Protein AF-A0A9Q0ZSB9-F1 (afdb_monomer_lite)

Structure (mmCIF, N/CA/C/O backbone):
data_AF-A0A9Q0ZSB9-F1
#
_entry.id   AF-A0A9Q0ZSB9-F1
#
loop_
_atom_site.group_PDB
_atom_site.id
_atom_site.type_symbol
_atom_site.label_atom_id
_atom_site.label_alt_id
_atom_site.label_comp_id
_atom_site.label_asym_id
_atom_site.label_entity_id
_atom_site.label_seq_id
_atom_site.pdbx_PDB_ins_code
_atom_site.Cartn_x
_atom_site.Cartn_y
_atom_site.Cartn_z
_atom_site.occupancy
_atom_site.B_iso_or_equiv
_atom_site.auth_seq_id
_atom_site.auth_comp_id
_atom_site.auth_asym_id
_atom_site.auth_atom_id
_atom_site.pdbx_PDB_model_num
ATOM 1 N N . MET A 1 1 ? 42.278 30.485 20.222 1.00 41.75 1 MET A N 1
ATOM 2 C CA . MET A 1 1 ? 41.375 29.341 20.458 1.00 41.75 1 MET A CA 1
ATOM 3 C C . MET A 1 1 ? 40.222 29.426 19.475 1.00 41.75 1 MET A C 1
ATOM 5 O O . MET A 1 1 ? 39.385 30.296 19.632 1.00 41.75 1 MET A O 1
ATOM 9 N N . SER A 1 2 ? 40.207 28.591 18.440 1.00 38.47 2 SER A N 1
ATOM 10 C CA . SER A 1 2 ? 38.957 28.114 17.839 1.00 38.47 2 SER A CA 1
ATOM 11 C C . SER A 1 2 ? 39.295 26.864 17.036 1.00 38.47 2 SER A C 1
ATOM 13 O O . SER A 1 2 ? 40.124 26.895 16.125 1.00 38.47 2 SER A O 1
ATOM 15 N N . CYS A 1 3 ? 38.788 25.738 17.519 1.00 30.19 3 CYS A N 1
ATOM 16 C CA . CYS A 1 3 ? 39.213 24.401 17.151 1.00 30.19 3 CYS A CA 1
ATOM 17 C C . CYS A 1 3 ? 38.711 23.999 15.762 1.00 30.19 3 CYS A C 1
ATOM 19 O O . CYS A 1 3 ? 37.542 24.155 15.425 1.00 30.19 3 CYS A O 1
ATOM 21 N N . ARG A 1 4 ? 39.617 23.386 14.993 1.00 37.00 4 ARG A N 1
ATOM 22 C CA . ARG A 1 4 ? 39.302 22.511 13.862 1.00 37.00 4 ARG A CA 1
ATOM 23 C C . ARG A 1 4 ? 38.363 21.391 14.311 1.00 37.00 4 ARG A C 1
ATOM 25 O O . ARG A 1 4 ? 38.627 20.756 15.327 1.00 37.00 4 ARG A O 1
ATOM 32 N N . SER A 1 5 ? 37.396 21.044 13.469 1.00 33.91 5 SER A N 1
ATOM 33 C CA . SER A 1 5 ? 36.961 19.656 13.274 1.00 33.91 5 SER A CA 1
ATOM 34 C C . SER A 1 5 ? 36.348 19.511 11.886 1.00 33.91 5 SER A C 1
ATOM 36 O O . SER A 1 5 ? 35.197 19.850 11.642 1.00 33.91 5 SER A O 1
ATOM 38 N N . LYS A 1 6 ? 37.177 19.017 10.960 1.00 41.78 6 LYS A N 1
ATOM 39 C CA . LYS A 1 6 ? 36.728 18.320 9.757 1.00 41.78 6 LYS A CA 1
ATOM 40 C C . LYS A 1 6 ? 35.986 17.065 10.220 1.00 41.78 6 LYS A C 1
ATOM 42 O O . LYS A 1 6 ? 36.626 16.159 10.742 1.00 41.78 6 LYS A O 1
ATOM 47 N N . LEU A 1 7 ? 34.683 16.995 9.984 1.00 33.34 7 LEU A N 1
ATOM 48 C CA . LEU A 1 7 ? 34.000 15.724 9.785 1.00 33.34 7 LEU A CA 1
ATOM 49 C C . LEU A 1 7 ? 33.437 15.736 8.370 1.00 33.34 7 LEU A C 1
ATOM 51 O O . LEU A 1 7 ? 32.466 16.419 8.058 1.00 33.34 7 LEU A O 1
ATOM 55 N N . ALA A 1 8 ? 34.128 15.000 7.507 1.00 31.81 8 ALA A N 1
ATOM 56 C CA . ALA A 1 8 ? 33.606 14.553 6.237 1.00 31.81 8 ALA A CA 1
ATOM 57 C C . ALA A 1 8 ? 32.478 13.555 6.534 1.00 31.81 8 ALA A C 1
ATOM 59 O O . ALA A 1 8 ? 32.724 12.369 6.737 1.00 31.81 8 ALA A O 1
ATOM 60 N N . CYS A 1 9 ? 31.241 14.043 6.592 1.00 28.12 9 CYS A N 1
ATOM 61 C CA . CYS A 1 9 ? 30.083 13.181 6.421 1.00 28.12 9 CYS A CA 1
ATOM 62 C C . CYS A 1 9 ? 29.995 12.848 4.933 1.00 28.12 9 CYS A C 1
ATOM 64 O O . CYS A 1 9 ? 29.507 13.649 4.140 1.00 28.12 9 CYS A O 1
ATOM 66 N N . HIS A 1 10 ? 30.505 11.676 4.558 1.00 26.88 10 HIS A N 1
ATOM 67 C CA . HIS A 1 10 ? 30.074 10.991 3.345 1.00 26.88 10 HIS A CA 1
ATOM 68 C C . HIS A 1 10 ? 28.537 10.939 3.339 1.00 26.88 10 HIS A C 1
ATOM 70 O O . HIS A 1 10 ? 27.961 10.331 4.243 1.00 26.88 10 HIS A O 1
ATOM 76 N N . PRO A 1 11 ? 27.847 11.531 2.353 1.00 37.88 11 PRO A N 1
ATOM 77 C CA . PRO A 1 11 ? 26.436 11.284 2.164 1.00 37.88 11 PRO A CA 1
ATOM 78 C C . PRO A 1 11 ? 26.334 10.078 1.239 1.00 37.88 11 PRO A C 1
ATOM 80 O O . PRO A 1 11 ? 26.489 10.199 0.027 1.00 37.88 11 PRO A O 1
ATOM 83 N N . SER A 1 12 ? 26.118 8.887 1.783 1.00 39.50 12 SER A N 1
ATOM 84 C CA . SER A 1 12 ? 25.637 7.805 0.932 1.00 39.50 12 SER A CA 1
ATOM 85 C C . SER A 1 12 ? 24.665 6.917 1.680 1.00 39.50 12 SER A C 1
ATOM 87 O O . SER A 1 12 ? 24.972 6.375 2.736 1.00 39.50 12 SER A O 1
ATOM 89 N N . MET A 1 13 ? 23.493 6.785 1.058 1.00 33.12 13 MET A N 1
ATOM 90 C CA . MET A 1 13 ? 22.417 5.845 1.363 1.00 33.12 13 MET A CA 1
ATOM 91 C C . MET A 1 13 ? 21.476 6.218 2.508 1.00 33.12 13 MET A C 1
ATOM 93 O O . MET A 1 13 ? 21.140 5.426 3.380 1.00 33.12 13 MET A O 1
ATOM 97 N N . ARG A 1 14 ? 20.888 7.403 2.379 1.00 45.41 14 ARG A N 1
ATOM 98 C CA . ARG A 1 14 ? 19.432 7.511 2.508 1.00 45.41 14 ARG A CA 1
ATOM 99 C C . ARG A 1 14 ? 18.946 8.324 1.312 1.00 45.41 14 ARG A C 1
ATOM 101 O O . ARG A 1 14 ? 18.742 9.527 1.410 1.00 45.41 14 ARG A O 1
ATOM 108 N N . LYS A 1 15 ? 18.931 7.689 0.133 1.00 36.69 15 LYS A N 1
ATOM 109 C CA . LYS A 1 15 ? 18.379 8.311 -1.074 1.00 36.69 15 LYS A CA 1
ATOM 110 C C . LYS A 1 15 ? 16.901 8.558 -0.795 1.00 36.69 15 LYS A C 1
ATOM 112 O O . LYS A 1 15 ? 16.163 7.610 -0.545 1.00 36.69 15 LYS A O 1
ATOM 117 N N . THR A 1 16 ? 16.490 9.819 -0.814 1.00 46.28 16 THR A N 1
ATOM 118 C CA . THR A 1 16 ? 15.125 10.195 -1.173 1.00 46.28 16 THR A CA 1
ATOM 119 C C . THR A 1 16 ? 14.817 9.450 -2.469 1.00 46.28 16 THR A C 1
ATOM 121 O O . THR A 1 16 ? 15.404 9.752 -3.503 1.00 46.28 16 THR A O 1
ATOM 124 N N . GLY A 1 17 ? 14.054 8.362 -2.373 1.00 43.88 17 GLY A N 1
ATOM 125 C CA . GLY A 1 17 ? 13.709 7.503 -3.500 1.00 43.88 17 GLY A CA 1
ATOM 126 C C . GLY A 1 17 ? 12.659 8.186 -4.358 1.00 43.88 17 GLY A C 1
ATOM 127 O O . GLY A 1 17 ? 11.493 7.809 -4.308 1.00 43.88 17 GLY A O 1
ATOM 128 N N . GLU A 1 18 ? 13.053 9.229 -5.081 1.00 50.88 18 GLU A N 1
ATOM 129 C CA . GLU A 1 18 ? 12.297 9.656 -6.251 1.00 50.88 18 GLU A CA 1
ATOM 130 C C . GLU A 1 18 ? 12.615 8.667 -7.366 1.00 50.88 18 GLU A C 1
ATOM 132 O O . GLU A 1 18 ? 13.774 8.438 -7.709 1.00 50.88 18 GLU A O 1
ATOM 137 N N . PHE A 1 19 ? 11.575 7.990 -7.836 1.00 59.53 19 PHE A N 1
ATOM 138 C CA . PHE A 1 19 ? 11.672 7.117 -8.988 1.00 59.53 19 PHE A CA 1
ATOM 139 C C . PHE A 1 19 ? 11.634 7.994 -10.235 1.00 59.53 19 PHE A C 1
ATOM 141 O O . PHE A 1 19 ? 10.628 8.655 -10.486 1.00 59.53 19 PHE A O 1
ATOM 148 N N . ASP A 1 20 ? 12.739 8.022 -10.972 1.00 66.38 20 ASP A N 1
ATOM 149 C CA . ASP A 1 20 ? 12.825 8.705 -12.256 1.00 66.38 20 ASP A CA 1
ATOM 150 C C . ASP A 1 20 ? 12.433 7.720 -13.365 1.00 66.38 20 ASP A C 1
ATOM 152 O O . ASP A 1 20 ? 13.120 6.727 -13.625 1.00 66.38 20 ASP A O 1
ATOM 156 N N . GLU A 1 21 ? 11.273 7.973 -13.970 1.00 65.31 21 GLU A N 1
ATOM 157 C CA . GLU A 1 21 ? 10.694 7.117 -15.002 1.00 65.31 21 GLU A CA 1
ATOM 158 C C . GLU A 1 21 ? 11.585 7.049 -16.258 1.00 65.31 21 GLU A C 1
ATOM 160 O O . GLU A 1 21 ? 11.757 5.973 -16.835 1.00 65.31 21 GLU A O 1
ATOM 165 N N . GLU A 1 22 ? 12.210 8.167 -16.636 1.00 69.31 22 GLU A N 1
ATOM 166 C CA . GLU A 1 22 ? 13.100 8.273 -17.798 1.00 69.31 22 GLU A CA 1
ATOM 167 C C . GLU A 1 22 ? 14.421 7.532 -17.535 1.00 69.31 22 GLU A C 1
ATOM 169 O O . GLU A 1 22 ? 14.930 6.801 -18.388 1.00 69.31 22 GLU A O 1
ATOM 174 N N . GLU A 1 23 ? 14.976 7.663 -16.328 1.00 68.50 23 GLU A N 1
ATOM 175 C CA . GLU A 1 23 ? 16.196 6.950 -15.947 1.00 68.50 23 GLU A CA 1
ATOM 176 C C . GLU A 1 23 ? 15.982 5.427 -15.964 1.00 68.50 23 GLU A C 1
ATOM 178 O O . GLU A 1 23 ? 16.790 4.690 -16.535 1.00 68.50 23 GLU A O 1
ATOM 183 N N . VAL A 1 24 ? 14.878 4.948 -15.382 1.00 70.81 24 VAL A N 1
ATOM 184 C CA . VAL A 1 24 ? 14.637 3.510 -15.187 1.00 70.81 24 VAL A CA 1
ATOM 185 C C . VAL A 1 24 ? 14.115 2.810 -16.439 1.00 70.81 24 VAL A C 1
ATOM 187 O O . VAL A 1 24 ? 14.506 1.665 -16.684 1.00 70.81 24 VAL A O 1
ATOM 190 N N . TYR A 1 25 ? 13.255 3.450 -17.235 1.00 68.56 25 TYR A N 1
ATOM 191 C CA . TYR A 1 25 ? 12.657 2.804 -18.409 1.00 68.56 25 TYR A CA 1
ATOM 192 C C . TYR A 1 25 ? 13.339 3.136 -19.731 1.00 68.56 25 TYR A C 1
ATOM 194 O O . TYR A 1 25 ? 13.164 2.378 -20.686 1.00 68.56 25 TYR A O 1
ATOM 202 N N . GLU A 1 26 ? 14.137 4.201 -19.795 1.00 69.31 26 GLU A N 1
ATOM 203 C CA . GLU A 1 26 ? 14.815 4.592 -21.032 1.00 69.31 26 GLU A CA 1
ATOM 204 C C . GLU A 1 26 ? 16.332 4.482 -20.891 1.00 69.31 26 GLU A C 1
ATOM 206 O O . GLU A 1 26 ? 16.946 3.658 -21.571 1.00 69.31 26 GLU A O 1
ATOM 211 N N . LYS A 1 27 ? 16.951 5.230 -19.972 1.00 74.19 27 LYS A N 1
ATOM 212 C CA . LYS A 1 27 ? 18.423 5.322 -19.902 1.00 74.19 27 LYS A CA 1
ATOM 213 C C . LYS A 1 27 ? 19.081 4.011 -19.486 1.00 74.19 27 LYS A C 1
ATOM 215 O O . LYS A 1 27 ? 19.981 3.546 -20.177 1.00 74.19 27 LYS A O 1
ATOM 220 N N . ILE A 1 28 ? 18.606 3.371 -18.416 1.00 73.75 28 ILE A N 1
ATOM 221 C CA . ILE A 1 28 ? 19.184 2.108 -17.931 1.00 73.75 28 ILE A CA 1
ATOM 222 C C . ILE A 1 28 ? 19.027 0.970 -18.960 1.00 73.75 28 ILE A C 1
ATOM 224 O O . ILE A 1 28 ? 20.015 0.281 -19.224 1.00 73.75 28 ILE A O 1
ATOM 228 N N . PRO A 1 29 ? 17.853 0.740 -19.585 1.00 75.25 29 PRO A N 1
ATOM 229 C CA . PRO A 1 29 ? 17.722 -0.293 -20.612 1.00 75.25 29 PRO A CA 1
ATOM 230 C C . PRO A 1 29 ? 18.576 -0.026 -21.855 1.00 75.25 29 PRO A C 1
ATOM 232 O O . PRO A 1 29 ? 19.153 -0.975 -22.389 1.00 75.25 29 PRO A O 1
ATOM 235 N N . ILE A 1 30 ? 18.698 1.238 -22.287 1.00 75.94 30 ILE A N 1
ATOM 236 C CA . ILE A 1 30 ? 19.562 1.639 -23.408 1.00 75.94 30 ILE A CA 1
ATOM 237 C C . ILE A 1 30 ? 21.036 1.382 -23.068 1.00 75.94 30 ILE A C 1
ATOM 239 O O . ILE A 1 30 ? 21.724 0.715 -23.841 1.00 75.94 30 ILE A O 1
ATOM 243 N N . ASP A 1 31 ? 21.500 1.827 -21.898 1.00 75.62 31 ASP A N 1
ATOM 244 C CA . ASP A 1 31 ? 22.887 1.655 -21.445 1.00 75.62 31 ASP A CA 1
ATOM 245 C C . ASP A 1 31 ? 23.263 0.179 -21.248 1.00 75.62 31 ASP A C 1
ATOM 247 O O . ASP A 1 31 ? 24.401 -0.225 -21.493 1.00 75.62 31 ASP A O 1
ATOM 251 N N . LEU A 1 32 ? 22.304 -0.653 -20.832 1.00 76.31 32 LEU A N 1
ATOM 252 C CA . LEU A 1 32 ? 22.492 -2.096 -20.669 1.00 76.31 32 LEU A CA 1
ATOM 253 C C . LEU A 1 32 ? 22.256 -2.888 -21.965 1.00 76.31 32 LEU A C 1
ATOM 255 O O . LEU A 1 32 ? 22.447 -4.106 -21.975 1.00 76.31 32 LEU A O 1
ATOM 259 N N . ASN A 1 33 ? 21.853 -2.222 -23.053 1.00 76.44 33 ASN A N 1
ATOM 260 C CA . ASN A 1 33 ? 21.489 -2.830 -24.333 1.00 76.44 33 ASN A CA 1
ATOM 261 C C . ASN A 1 33 ? 20.417 -3.939 -24.181 1.00 76.44 33 ASN A C 1
ATOM 263 O O . ASN A 1 33 ? 20.472 -4.992 -24.826 1.00 76.44 33 ASN A O 1
ATOM 267 N N . ILE A 1 34 ? 19.446 -3.706 -23.292 1.00 79.50 34 ILE A N 1
ATOM 268 C CA . ILE A 1 34 ? 18.315 -4.591 -22.989 1.00 79.50 34 ILE A CA 1
ATOM 269 C C . ILE A 1 34 ? 17.054 -4.027 -23.653 1.00 79.50 34 ILE A C 1
ATOM 271 O O . ILE A 1 34 ? 16.864 -2.820 -23.765 1.00 79.50 34 ILE A O 1
ATOM 275 N N . ASN A 1 35 ? 16.150 -4.908 -24.084 1.00 79.00 35 ASN A N 1
ATOM 276 C CA . ASN A 1 35 ? 14.848 -4.490 -24.596 1.00 79.00 35 ASN A CA 1
ATOM 277 C C . ASN A 1 35 ? 14.038 -3.777 -23.489 1.00 79.00 35 ASN A C 1
ATOM 279 O O . ASN A 1 35 ? 13.700 -4.389 -22.471 1.00 79.00 35 ASN A O 1
ATOM 283 N N . ALA A 1 36 ? 13.723 -2.500 -23.716 1.00 74.88 36 ALA A N 1
ATOM 284 C CA . ALA A 1 36 ? 13.023 -1.642 -22.762 1.00 74.88 36 ALA A CA 1
ATOM 285 C C . ALA A 1 36 ? 11.643 -2.190 -22.359 1.00 74.88 36 ALA A C 1
ATOM 287 O O . ALA A 1 36 ? 11.280 -2.119 -21.189 1.00 74.88 36 ALA A O 1
ATOM 288 N N . GLU A 1 37 ? 10.905 -2.824 -23.275 1.00 75.69 37 GLU A N 1
ATOM 289 C CA . GLU A 1 37 ? 9.603 -3.430 -22.959 1.00 75.69 37 GLU A CA 1
ATOM 290 C C . GLU A 1 37 ? 9.741 -4.621 -22.001 1.00 75.69 37 GLU A C 1
ATOM 292 O O . GLU A 1 37 ? 8.967 -4.752 -21.052 1.00 75.69 37 GLU A O 1
ATOM 297 N N . LYS A 1 38 ? 10.764 -5.466 -22.188 1.00 75.88 38 LYS A N 1
ATOM 298 C CA . LYS A 1 38 ? 11.060 -6.570 -21.259 1.00 75.88 38 LYS A CA 1
ATOM 299 C C . LYS A 1 38 ? 11.524 -6.058 -19.898 1.00 75.88 38 LYS A C 1
ATOM 301 O O . LYS A 1 38 ? 11.082 -6.582 -18.878 1.00 75.88 38 LYS A O 1
ATOM 306 N N . ALA A 1 39 ? 12.389 -5.043 -19.874 1.00 75.31 39 ALA A N 1
ATOM 307 C CA . ALA A 1 39 ? 12.843 -4.419 -18.633 1.00 75.31 39 ALA A CA 1
ATOM 308 C C . ALA A 1 39 ? 11.661 -3.815 -17.857 1.00 75.31 39 ALA A C 1
ATOM 310 O O . ALA A 1 39 ? 11.511 -4.072 -16.663 1.00 75.31 39 ALA A O 1
ATOM 311 N N . LYS A 1 40 ? 10.765 -3.114 -18.559 1.00 75.69 40 LYS A N 1
ATOM 312 C CA . LYS A 1 40 ? 9.525 -2.568 -18.003 1.00 75.69 40 LYS A CA 1
ATOM 313 C C . LYS A 1 40 ? 8.637 -3.669 -17.420 1.00 75.69 40 LYS A C 1
ATOM 315 O O . LYS A 1 40 ? 8.226 -3.559 -16.268 1.00 75.69 40 LYS A O 1
ATOM 320 N N . GLY A 1 41 ? 8.410 -4.763 -18.151 1.00 76.12 41 GLY A N 1
ATOM 321 C CA . GLY A 1 41 ? 7.641 -5.914 -17.659 1.00 76.12 41 GLY A CA 1
ATOM 322 C C . GLY A 1 41 ? 8.179 -6.490 -16.341 1.00 76.12 41 GLY A C 1
ATOM 323 O O . GLY A 1 41 ? 7.419 -6.663 -15.390 1.00 76.12 41 GLY A O 1
ATOM 324 N N . VAL A 1 42 ? 9.497 -6.697 -16.243 1.00 77.62 42 VAL A N 1
ATOM 325 C CA . VAL A 1 42 ? 10.145 -7.221 -15.024 1.00 77.62 42 VAL A CA 1
ATOM 326 C C . VAL A 1 42 ? 10.030 -6.244 -13.849 1.00 77.62 42 VAL A C 1
ATOM 328 O O . VAL A 1 42 ? 9.767 -6.666 -12.723 1.00 77.62 42 VAL A O 1
ATOM 331 N N . VAL A 1 43 ? 10.196 -4.939 -14.089 1.00 76.94 43 VAL A N 1
ATOM 332 C CA . VAL A 1 43 ? 10.032 -3.912 -13.045 1.00 76.94 43 VAL A CA 1
ATOM 333 C C . VAL A 1 43 ? 8.588 -3.875 -12.540 1.00 76.94 43 VAL A C 1
ATOM 335 O O . VAL A 1 43 ? 8.378 -3.830 -11.328 1.00 76.94 43 VAL A O 1
ATOM 338 N N . HIS A 1 44 ? 7.597 -3.973 -13.432 1.00 76.31 44 HIS A N 1
ATOM 339 C CA . HIS A 1 44 ? 6.184 -4.031 -13.047 1.00 76.31 44 HIS A CA 1
ATOM 340 C C . HIS A 1 44 ? 5.853 -5.269 -12.204 1.00 76.31 44 HIS A C 1
ATOM 342 O O . HIS A 1 44 ? 5.182 -5.144 -11.179 1.00 76.31 44 HIS A O 1
ATOM 348 N N . GLU A 1 45 ? 6.327 -6.455 -12.593 1.00 77.19 45 GLU A N 1
ATOM 349 C CA . GLU A 1 45 ? 6.121 -7.680 -11.809 1.00 77.19 45 GLU A CA 1
ATOM 350 C C . GLU A 1 45 ? 6.792 -7.598 -10.433 1.00 77.19 45 GLU A C 1
ATOM 352 O O . GLU A 1 45 ? 6.175 -7.923 -9.412 1.00 77.19 45 GLU A O 1
ATOM 357 N N . LEU A 1 46 ? 8.033 -7.101 -10.386 1.00 77.31 46 LEU A N 1
ATOM 358 C CA . LEU A 1 46 ? 8.774 -6.929 -9.141 1.00 77.31 46 LEU A CA 1
ATOM 359 C C . LEU A 1 46 ? 8.087 -5.925 -8.213 1.00 77.31 46 LEU A C 1
ATOM 361 O O . LEU A 1 46 ? 7.990 -6.167 -7.010 1.00 77.31 46 LEU A O 1
ATOM 365 N N . ALA A 1 47 ? 7.602 -4.810 -8.755 1.00 75.62 47 ALA A N 1
ATOM 366 C CA . ALA A 1 47 ? 6.899 -3.807 -7.974 1.00 75.62 47 ALA A CA 1
ATOM 367 C C . ALA A 1 47 ? 5.561 -4.332 -7.449 1.00 75.62 47 ALA A C 1
ATOM 369 O O . ALA A 1 47 ? 5.277 -4.158 -6.266 1.00 75.62 47 ALA A O 1
ATOM 370 N N . ARG A 1 48 ? 4.792 -5.062 -8.267 1.00 77.44 48 ARG A N 1
ATOM 371 C CA . ARG A 1 48 ? 3.547 -5.711 -7.829 1.00 77.44 48 ARG A CA 1
ATOM 372 C C . ARG A 1 48 ? 3.798 -6.680 -6.672 1.00 77.44 48 ARG A C 1
ATOM 374 O O . ARG A 1 48 ? 3.100 -6.620 -5.665 1.00 77.44 48 ARG A O 1
ATOM 381 N N . SER A 1 49 ? 4.830 -7.520 -6.784 1.00 80.88 49 SER A N 1
ATOM 382 C CA . SER A 1 49 ? 5.225 -8.440 -5.711 1.00 80.88 49 SER A CA 1
ATOM 383 C C . SER A 1 49 ? 5.707 -7.703 -4.455 1.00 80.88 49 SER A C 1
ATOM 385 O O . SER A 1 49 ? 5.380 -8.094 -3.335 1.00 80.88 49 SER A O 1
ATOM 387 N N . ARG A 1 50 ? 6.459 -6.606 -4.605 1.00 82.56 50 ARG A N 1
ATOM 388 C CA . ARG A 1 50 ? 6.878 -5.783 -3.461 1.00 82.56 50 ARG A CA 1
ATOM 389 C C . ARG A 1 50 ? 5.690 -5.131 -2.765 1.00 82.56 50 ARG A C 1
ATOM 391 O O . ARG A 1 50 ? 5.642 -5.163 -1.541 1.00 82.56 50 ARG A O 1
ATOM 398 N N . LEU A 1 51 ? 4.730 -4.600 -3.517 1.00 82.62 51 LEU A N 1
ATOM 399 C CA . LEU A 1 51 ? 3.525 -3.986 -2.964 1.00 82.62 51 LEU A CA 1
ATOM 400 C C . LEU A 1 51 ? 2.681 -4.994 -2.181 1.00 82.62 51 LEU A C 1
ATOM 402 O O . LEU A 1 51 ? 2.313 -4.709 -1.041 1.00 82.62 51 LEU A O 1
ATOM 406 N N . SER A 1 52 ? 2.451 -6.193 -2.728 1.00 84.62 52 SER A N 1
ATOM 407 C CA . SER A 1 52 ? 1.735 -7.252 -2.005 1.00 84.62 52 SER A CA 1
ATOM 408 C C . SER A 1 52 ? 2.477 -7.673 -0.735 1.00 84.62 52 SER A C 1
ATOM 410 O O . SER A 1 52 ? 1.868 -7.816 0.324 1.00 84.62 52 SER A O 1
ATOM 412 N N . ASN A 1 53 ? 3.804 -7.809 -0.803 1.00 88.44 53 ASN A N 1
ATOM 413 C CA . ASN A 1 53 ? 4.621 -8.191 0.349 1.00 88.44 53 ASN A CA 1
ATOM 414 C C . ASN A 1 53 ? 4.625 -7.116 1.444 1.00 88.44 53 ASN A C 1
ATOM 416 O O . ASN A 1 53 ? 4.597 -7.454 2.628 1.00 88.44 53 ASN A O 1
ATOM 420 N N . SER A 1 54 ? 4.654 -5.835 1.071 1.00 87.69 54 SER A N 1
ATOM 421 C CA . SER A 1 54 ? 4.555 -4.725 2.020 1.00 87.69 54 SER A CA 1
ATOM 422 C C . SER A 1 54 ? 3.183 -4.679 2.690 1.00 87.69 54 SER A C 1
ATOM 424 O O . SER A 1 54 ? 3.112 -4.442 3.893 1.00 87.69 54 SER A O 1
ATOM 426 N N . LEU A 1 55 ? 2.097 -4.967 1.964 1.00 87.62 55 LEU A N 1
ATOM 427 C CA . LEU A 1 55 ? 0.761 -5.040 2.561 1.00 87.62 55 LEU A CA 1
ATOM 428 C C . LEU A 1 55 ? 0.661 -6.176 3.588 1.00 87.62 55 LEU A C 1
ATOM 430 O O . LEU A 1 55 ? 0.228 -5.939 4.714 1.00 87.62 55 LEU A O 1
ATOM 434 N N . ILE A 1 56 ? 1.138 -7.377 3.242 1.00 90.25 56 ILE A N 1
ATOM 435 C CA . ILE A 1 56 ? 1.179 -8.522 4.169 1.00 90.25 56 ILE A CA 1
ATOM 436 C C . ILE A 1 56 ? 1.950 -8.153 5.445 1.00 90.25 56 ILE A C 1
ATOM 438 O O . ILE A 1 56 ? 1.506 -8.453 6.553 1.00 90.25 56 ILE A O 1
ATOM 442 N N . GLN A 1 57 ? 3.092 -7.473 5.304 1.00 91.31 57 GLN A N 1
ATOM 443 C CA . GLN A 1 57 ? 3.886 -7.011 6.443 1.00 91.31 57 GLN A CA 1
ATOM 444 C C . GLN A 1 57 ? 3.144 -5.973 7.288 1.00 91.31 57 GLN A C 1
ATOM 446 O O . GLN A 1 57 ? 3.156 -6.075 8.513 1.00 91.31 57 GLN A O 1
ATOM 451 N N . ALA A 1 58 ? 2.473 -5.005 6.659 1.00 89.50 58 ALA A N 1
ATOM 452 C CA . ALA A 1 58 ? 1.692 -4.000 7.369 1.00 89.50 58 ALA A CA 1
ATOM 453 C C . ALA A 1 58 ? 0.573 -4.657 8.194 1.00 89.50 58 ALA A C 1
ATOM 455 O O . ALA A 1 58 ? 0.415 -4.337 9.370 1.00 89.50 58 ALA A O 1
ATOM 456 N N . VAL A 1 59 ? -0.133 -5.640 7.628 1.00 90.44 59 VAL A N 1
ATOM 457 C CA . VAL A 1 59 ? -1.173 -6.398 8.342 1.00 90.44 59 VAL A CA 1
ATOM 458 C C . VAL A 1 59 ? -0.584 -7.263 9.461 1.00 90.44 59 VAL A C 1
ATOM 460 O O . VAL A 1 59 ? -1.122 -7.312 10.567 1.00 90.44 59 VAL A O 1
ATOM 463 N N . ALA A 1 60 ? 0.562 -7.908 9.240 1.00 91.56 60 ALA A N 1
ATOM 464 C CA . ALA A 1 60 ? 1.239 -8.658 10.297 1.00 91.56 60 ALA A CA 1
ATOM 465 C C . ALA A 1 60 ? 1.625 -7.750 11.482 1.00 91.56 60 ALA A C 1
ATOM 467 O O . ALA A 1 60 ? 1.419 -8.115 12.640 1.00 91.56 60 ALA A O 1
ATOM 468 N N . LEU A 1 61 ? 2.135 -6.547 11.200 1.00 89.94 61 LEU A N 1
ATOM 469 C CA . LEU A 1 61 ? 2.492 -5.551 12.214 1.00 89.94 61 LEU A CA 1
ATOM 470 C C . LEU A 1 61 ? 1.261 -4.972 12.921 1.00 89.94 61 LEU A C 1
ATOM 472 O O . LEU A 1 61 ? 1.322 -4.722 14.127 1.00 89.94 61 LEU A O 1
ATOM 476 N N . LEU A 1 62 ? 0.141 -4.822 12.208 1.00 88.88 62 LEU A N 1
ATOM 477 C CA . LEU A 1 62 ? -1.151 -4.449 12.783 1.00 88.88 62 LEU A CA 1
ATOM 478 C C . LEU A 1 62 ? -1.579 -5.465 13.851 1.00 88.88 62 LEU A C 1
ATOM 480 O O . LEU A 1 62 ? -1.853 -5.080 14.988 1.00 88.88 62 LEU A O 1
ATOM 484 N N . ARG A 1 63 ? -1.538 -6.765 13.529 1.00 88.00 63 ARG A N 1
ATOM 485 C CA . ARG A 1 63 ? -1.870 -7.858 14.466 1.00 88.00 63 ARG A CA 1
ATOM 486 C C . ARG A 1 63 ? -0.919 -7.923 15.664 1.00 88.00 63 ARG A C 1
ATOM 488 O O . ARG A 1 63 ? -1.326 -8.285 16.763 1.00 88.00 63 ARG A O 1
ATOM 495 N N . GLN A 1 64 ? 0.335 -7.515 15.476 1.00 91.12 64 GLN A N 1
ATOM 496 C CA . GLN A 1 64 ? 1.326 -7.371 16.550 1.00 91.12 64 GLN A CA 1
ATOM 497 C C . GLN A 1 64 ? 1.158 -6.081 17.373 1.00 91.12 64 GLN A C 1
ATOM 499 O O . GLN A 1 64 ? 1.950 -5.832 18.281 1.00 91.12 64 GLN A O 1
ATOM 504 N N . ARG A 1 65 ? 0.156 -5.244 17.063 1.00 86.69 65 ARG A N 1
ATOM 505 C CA . ARG A 1 65 ? -0.076 -3.921 17.671 1.00 86.69 65 ARG A CA 1
ATOM 506 C C . ARG A 1 65 ? 1.124 -2.969 17.536 1.00 86.69 65 ARG A C 1
ATOM 508 O O . ARG A 1 65 ? 1.276 -2.032 18.319 1.00 86.69 65 ARG A O 1
ATOM 515 N N . ASN A 1 66 ? 1.969 -3.169 16.523 1.00 88.62 66 ASN A N 1
ATOM 516 C CA . ASN A 1 66 ? 3.148 -2.347 16.266 1.00 88.62 66 ASN A CA 1
ATOM 517 C C . ASN A 1 66 ? 2.817 -1.189 15.310 1.00 88.62 66 ASN A C 1
ATOM 519 O O . ASN A 1 66 ? 3.118 -1.235 14.117 1.00 88.62 66 ASN A O 1
ATOM 523 N N . GLN A 1 67 ? 2.215 -0.126 15.846 1.00 86.44 67 GLN A N 1
ATOM 524 C CA . GLN A 1 67 ? 1.784 1.036 15.056 1.00 86.44 67 GLN A CA 1
ATOM 525 C C . GLN A 1 67 ? 2.936 1.730 14.319 1.00 86.44 67 GLN A C 1
ATOM 527 O O . GLN A 1 67 ? 2.781 2.146 13.174 1.00 86.44 67 GLN A O 1
ATOM 532 N N . GLN A 1 68 ? 4.103 1.855 14.956 1.00 86.31 68 GLN A N 1
ATOM 533 C CA . GLN A 1 68 ? 5.249 2.525 14.344 1.00 86.31 68 GLN A CA 1
ATOM 534 C C . GLN A 1 68 ? 5.786 1.721 13.153 1.00 86.31 68 GLN A C 1
ATOM 536 O O . GLN A 1 68 ? 6.105 2.298 12.111 1.00 86.31 68 GLN A O 1
ATOM 541 N N . GLY A 1 69 ? 5.824 0.391 13.288 1.00 86.69 69 GLY A N 1
ATOM 542 C CA . GLY A 1 69 ? 6.131 -0.522 12.192 1.00 86.69 69 GLY A CA 1
ATOM 543 C C . GLY A 1 69 ? 5.130 -0.383 11.049 1.00 86.69 69 GLY A C 1
ATOM 544 O O . GLY A 1 69 ? 5.547 -0.196 9.911 1.00 86.69 69 GLY A O 1
ATOM 545 N N . VAL A 1 70 ? 3.827 -0.377 11.357 1.00 88.62 70 VAL A N 1
ATOM 546 C CA . VAL A 1 70 ? 2.759 -0.166 10.364 1.00 88.62 70 VAL A CA 1
ATOM 547 C C . VAL A 1 70 ? 2.994 1.117 9.565 1.00 88.62 70 VAL A C 1
ATOM 549 O O . VAL A 1 70 ? 3.019 1.079 8.339 1.00 88.62 70 VAL A O 1
ATOM 552 N N . VAL A 1 71 ? 3.232 2.251 10.231 1.00 87.88 71 VAL A N 1
ATOM 553 C CA . VAL A 1 71 ? 3.469 3.535 9.548 1.00 87.88 71 VAL A CA 1
ATOM 554 C C . VAL A 1 71 ? 4.718 3.483 8.669 1.00 87.88 71 VAL A C 1
ATOM 556 O O . VAL A 1 71 ? 4.702 4.017 7.559 1.00 87.88 71 VAL A O 1
ATOM 559 N N . SER A 1 72 ? 5.800 2.850 9.129 1.00 88.50 72 SER A N 1
ATOM 560 C CA . SER A 1 72 ? 7.012 2.679 8.319 1.00 88.50 72 SER A CA 1
ATOM 561 C C . SER A 1 72 ? 6.727 1.857 7.063 1.00 88.50 72 SER A C 1
ATOM 563 O O . SER A 1 72 ? 7.000 2.315 5.958 1.00 88.50 72 SER A O 1
ATOM 565 N N . THR A 1 73 ? 6.103 0.690 7.219 1.00 88.06 73 THR A N 1
ATOM 566 C CA . THR A 1 73 ? 5.801 -0.215 6.107 1.00 88.06 73 THR A CA 1
ATOM 567 C C . THR A 1 73 ? 4.811 0.395 5.113 1.00 88.06 73 THR A C 1
ATOM 569 O O . THR A 1 73 ? 4.971 0.222 3.908 1.00 88.06 73 THR A O 1
ATOM 572 N N . LEU A 1 74 ? 3.822 1.165 5.577 1.00 88.31 74 LEU A N 1
ATOM 573 C CA . LEU A 1 74 ? 2.906 1.899 4.697 1.00 88.31 74 LEU A CA 1
ATOM 574 C C . LEU A 1 74 ? 3.616 3.019 3.918 1.00 88.31 74 LEU A C 1
ATOM 576 O O . LEU A 1 74 ? 3.290 3.259 2.757 1.00 88.31 74 LEU A O 1
ATOM 580 N N . ASN A 1 75 ? 4.607 3.691 4.513 1.00 87.50 75 ASN A N 1
ATOM 581 C CA . ASN A 1 75 ? 5.433 4.655 3.780 1.00 87.50 75 ASN A CA 1
ATOM 582 C C . ASN A 1 75 ? 6.290 3.967 2.707 1.00 87.50 75 ASN A C 1
ATOM 584 O O . ASN A 1 75 ? 6.397 4.494 1.600 1.00 87.50 75 ASN A O 1
ATOM 588 N N . ASP A 1 76 ? 6.853 2.794 3.007 1.00 85.31 76 ASP A N 1
ATOM 589 C CA . ASP A 1 76 ? 7.610 1.996 2.037 1.00 85.31 76 ASP A CA 1
ATOM 590 C C . ASP A 1 76 ? 6.709 1.507 0.891 1.00 85.31 76 ASP A C 1
ATOM 592 O O . ASP A 1 76 ? 7.108 1.533 -0.274 1.00 85.31 76 ASP A O 1
ATOM 596 N N . LEU A 1 77 ? 5.466 1.129 1.203 1.00 85.69 77 LEU A N 1
ATOM 597 C CA . LEU A 1 77 ? 4.440 0.773 0.222 1.00 85.69 77 LEU A CA 1
ATOM 598 C C . LEU A 1 77 ? 4.128 1.956 -0.705 1.00 85.69 77 LEU A C 1
ATOM 600 O O . LEU A 1 77 ? 4.177 1.802 -1.922 1.00 85.69 77 LEU A O 1
ATOM 604 N N . LEU A 1 78 ? 3.887 3.150 -0.154 1.00 83.69 78 LEU A N 1
ATOM 605 C CA . LEU A 1 78 ? 3.644 4.361 -0.948 1.00 83.69 78 LEU A CA 1
ATOM 606 C C . LEU A 1 78 ? 4.855 4.763 -1.801 1.00 83.69 78 LEU A C 1
ATOM 608 O O . LEU A 1 78 ? 4.685 5.276 -2.904 1.00 83.69 78 LEU A O 1
ATOM 612 N N . ALA A 1 79 ? 6.079 4.534 -1.320 1.00 82.88 79 ALA A N 1
ATOM 613 C CA . ALA A 1 79 ? 7.282 4.755 -2.117 1.00 82.88 79 ALA A CA 1
ATOM 614 C C . ALA A 1 79 ? 7.365 3.779 -3.304 1.00 82.88 79 ALA A C 1
ATOM 616 O O . ALA A 1 79 ? 7.731 4.18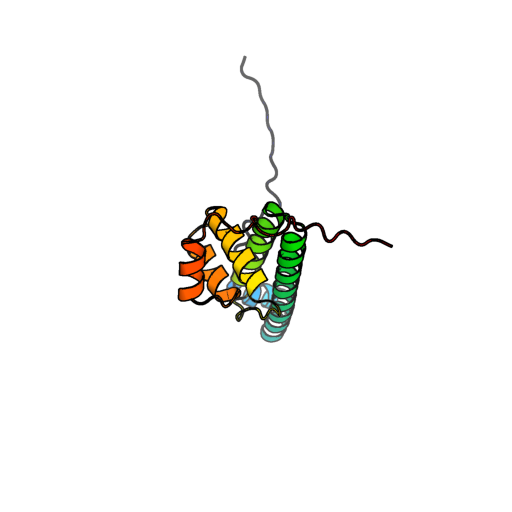5 -4.406 1.00 82.88 79 ALA A O 1
ATOM 617 N N . CYS A 1 80 ? 6.979 2.515 -3.104 1.00 76.56 80 CYS A N 1
ATOM 618 C CA . CYS A 1 80 ? 6.912 1.524 -4.180 1.00 76.56 80 CYS A CA 1
ATOM 619 C C . CYS A 1 80 ? 5.814 1.853 -5.202 1.00 76.56 80 CYS A C 1
ATOM 621 O O . CYS A 1 80 ? 6.025 1.686 -6.398 1.00 76.56 80 CYS A O 1
ATOM 623 N N . ASP A 1 81 ? 4.668 2.356 -4.750 1.00 80.31 81 ASP A N 1
ATOM 624 C CA . ASP A 1 81 ? 3.577 2.754 -5.639 1.00 80.31 81 ASP A CA 1
ATOM 625 C C . ASP A 1 81 ? 3.909 4.018 -6.452 1.00 80.31 81 ASP A C 1
ATOM 627 O O . ASP A 1 81 ? 3.537 4.112 -7.617 1.00 80.31 81 ASP A O 1
ATOM 631 N N . LYS A 1 82 ? 4.689 4.958 -5.902 1.00 75.19 82 LYS A N 1
ATOM 632 C CA . LYS A 1 82 ? 5.234 6.071 -6.701 1.00 75.19 82 LYS A CA 1
ATOM 633 C C . LYS A 1 82 ? 6.126 5.591 -7.845 1.00 75.19 82 LYS A C 1
ATOM 635 O O . LYS A 1 82 ? 6.149 6.224 -8.892 1.00 75.19 82 LYS A O 1
ATOM 640 N N . ALA A 1 83 ? 6.865 4.503 -7.631 1.00 69.06 83 ALA A N 1
ATOM 641 C CA . ALA A 1 83 ? 7.723 3.919 -8.653 1.00 69.06 83 ALA A CA 1
ATOM 642 C C . ALA A 1 83 ? 6.929 3.161 -9.722 1.00 69.06 83 ALA A C 1
ATOM 644 O O . ALA A 1 83 ? 7.266 3.188 -10.903 1.00 69.06 83 ALA A O 1
ATOM 645 N N . VAL A 1 84 ? 5.861 2.481 -9.308 1.00 69.00 84 VAL A N 1
ATOM 646 C CA . VAL A 1 84 ? 4.976 1.747 -10.208 1.00 69.00 84 VAL A CA 1
ATOM 647 C C . VAL A 1 84 ? 3.533 1.954 -9.752 1.00 69.00 84 VAL A C 1
ATOM 649 O O . VAL A 1 84 ? 3.067 1.209 -8.879 1.00 69.00 84 VAL A O 1
ATOM 652 N N . PRO A 1 85 ? 2.819 2.933 -10.345 1.00 67.94 85 PRO A N 1
ATOM 653 C CA . PRO A 1 85 ? 1.434 3.213 -10.004 1.00 67.94 85 PRO A CA 1
ATOM 654 C C . PRO A 1 85 ? 0.612 1.949 -10.198 1.00 67.94 85 PRO A C 1
ATOM 656 O O . PRO A 1 85 ? 0.486 1.445 -11.316 1.00 67.94 85 PRO A O 1
ATOM 659 N N . SER A 1 86 ? 0.106 1.405 -9.098 1.00 65.75 86 SER A N 1
ATOM 660 C CA . SER A 1 86 ? -0.558 0.106 -9.113 1.00 65.75 86 SER A CA 1
ATOM 661 C C . SER A 1 86 ? -2.061 0.233 -8.908 1.00 65.75 86 SER A C 1
ATOM 663 O O . SER A 1 86 ? -2.580 1.250 -8.439 1.00 65.75 86 SER A O 1
ATOM 665 N N . GLU A 1 87 ? -2.763 -0.816 -9.322 1.00 72.62 87 GLU A N 1
ATOM 666 C CA . GLU A 1 87 ? -4.185 -1.000 -9.054 1.00 72.62 87 GLU A CA 1
ATOM 667 C C . GLU A 1 87 ? -4.432 -1.204 -7.547 1.00 72.62 87 GLU A C 1
ATOM 669 O O . GLU A 1 87 ? -3.495 -1.542 -6.813 1.00 72.62 87 GLU A O 1
ATOM 674 N N . PRO A 1 88 ? -5.674 -0.996 -7.070 1.00 76.38 88 PRO A N 1
ATOM 675 C CA . PRO A 1 88 ? -6.032 -1.231 -5.676 1.00 76.38 88 PRO A CA 1
ATOM 676 C C . PRO A 1 88 ? -5.640 -2.640 -5.228 1.00 76.38 88 PRO A C 1
ATOM 678 O O . PRO A 1 88 ? -5.879 -3.628 -5.925 1.00 76.38 88 PRO A O 1
ATOM 681 N N . LEU A 1 89 ? -5.031 -2.730 -4.051 1.00 78.00 89 LEU A N 1
ATOM 682 C CA . LEU A 1 89 ? -4.607 -3.993 -3.476 1.00 78.00 89 LEU A CA 1
ATOM 683 C C . LEU A 1 89 ? -5.829 -4.744 -2.949 1.00 78.00 89 LEU A C 1
ATOM 685 O O . LEU A 1 89 ? -6.629 -4.212 -2.183 1.00 78.00 89 LEU A O 1
ATOM 689 N N . THR A 1 90 ? -5.954 -6.009 -3.332 1.00 77.88 90 THR A N 1
ATOM 690 C CA . THR A 1 90 ? -6.977 -6.906 -2.795 1.00 77.88 90 THR A CA 1
ATOM 691 C C . THR A 1 90 ? -6.497 -7.530 -1.491 1.00 77.88 90 THR A C 1
ATOM 693 O O . THR A 1 90 ? -5.424 -8.136 -1.452 1.00 77.88 90 THR A O 1
ATOM 696 N N . TRP A 1 91 ? -7.314 -7.429 -0.446 1.00 86.19 91 TRP A N 1
ATOM 697 C CA . TRP A 1 91 ? -7.095 -8.098 0.833 1.00 86.19 91 TRP A CA 1
ATOM 698 C C . TRP A 1 91 ? -8.378 -8.780 1.301 1.00 86.19 91 TRP A C 1
ATOM 700 O O . TRP A 1 91 ? -9.472 -8.292 1.027 1.00 86.19 91 TRP A O 1
ATOM 710 N N . GLU A 1 92 ? -8.242 -9.907 1.997 1.00 83.06 92 GLU A N 1
ATOM 711 C CA . GLU A 1 92 ? -9.380 -10.742 2.402 1.00 83.06 92 GLU A CA 1
ATOM 712 C C . GLU A 1 92 ? -10.233 -10.101 3.506 1.00 83.06 92 GLU A C 1
ATOM 714 O O . GLU A 1 92 ? -11.433 -10.354 3.574 1.00 83.06 92 GLU A O 1
ATOM 719 N N . VAL A 1 93 ? -9.628 -9.259 4.352 1.00 84.00 93 VAL A N 1
ATOM 720 C CA . VAL A 1 93 ? -10.280 -8.66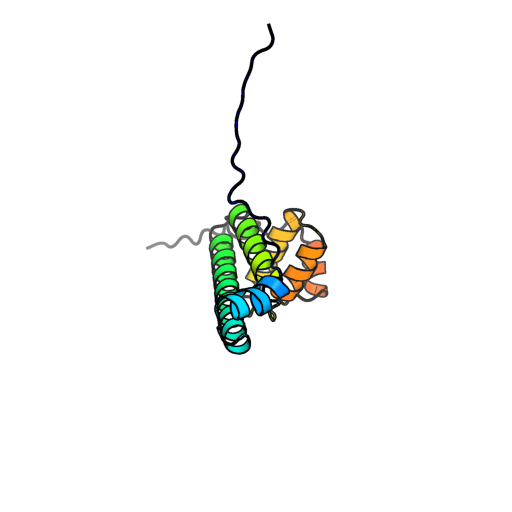5 5.530 1.00 84.00 93 VAL A CA 1
ATOM 721 C C . VAL A 1 93 ? -10.326 -7.135 5.400 1.00 84.00 93 VAL A C 1
ATOM 723 O O . VAL A 1 93 ? -9.337 -6.462 5.704 1.00 84.00 93 VAL A O 1
ATOM 726 N N . PRO A 1 94 ? -11.438 -6.543 4.933 1.00 81.31 94 PRO A N 1
ATOM 727 C CA . PRO A 1 94 ? -11.524 -5.101 4.698 1.00 81.31 94 PRO A CA 1
ATOM 728 C C . PRO A 1 94 ? -11.381 -4.268 5.984 1.00 81.31 94 PRO A C 1
ATOM 730 O O . PRO A 1 94 ? -10.907 -3.133 5.917 1.00 81.31 94 PRO A O 1
ATOM 733 N N . GLU A 1 95 ? -11.719 -4.821 7.154 1.00 84.31 95 GLU A N 1
ATOM 734 C CA . GLU A 1 95 ? -11.520 -4.160 8.449 1.00 84.31 95 GLU A CA 1
ATOM 735 C C . GLU A 1 95 ? -10.034 -3.903 8.742 1.00 84.31 95 GLU A C 1
ATOM 737 O O . GLU A 1 95 ? -9.675 -2.824 9.207 1.00 84.31 95 GLU A O 1
ATOM 742 N N . GLU A 1 96 ? -9.143 -4.835 8.384 1.00 86.38 96 GLU A N 1
ATOM 743 C CA . GLU A 1 96 ? -7.699 -4.650 8.584 1.00 86.38 96 GLU A CA 1
ATOM 744 C C . GLU A 1 96 ? -7.165 -3.493 7.730 1.00 86.38 96 GLU A C 1
ATOM 746 O O . GLU A 1 96 ? -6.291 -2.744 8.164 1.00 86.38 96 GLU A O 1
ATOM 751 N N . LEU A 1 97 ? -7.721 -3.288 6.531 1.00 88.38 97 LEU A N 1
ATOM 752 C CA . LEU A 1 97 ? -7.365 -2.148 5.682 1.00 88.38 97 LEU A CA 1
ATOM 753 C C . LEU A 1 97 ? -7.851 -0.821 6.281 1.00 88.38 97 LEU A C 1
ATOM 755 O O . LEU A 1 97 ? -7.118 0.1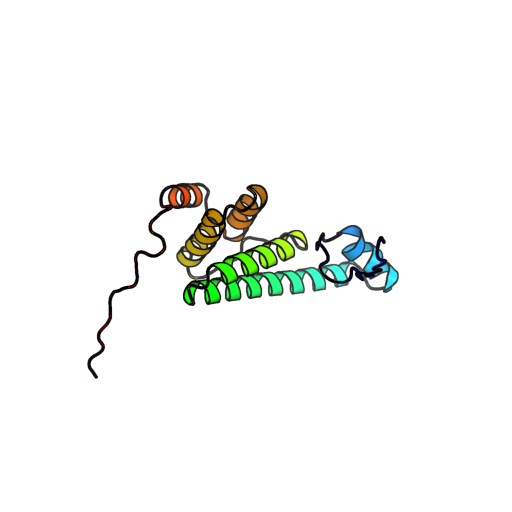72 6.261 1.00 88.38 97 LEU A O 1
ATOM 759 N N . ALA A 1 98 ? -9.057 -0.807 6.852 1.00 86.50 98 ALA A N 1
ATOM 760 C CA . ALA A 1 98 ? -9.597 0.349 7.563 1.00 86.50 98 ALA A CA 1
ATOM 761 C C . ALA A 1 98 ? -8.749 0.714 8.797 1.00 86.50 98 ALA A C 1
ATOM 763 O O . ALA A 1 98 ? -8.470 1.896 9.035 1.00 86.50 98 ALA A O 1
ATOM 764 N N . ASP A 1 99 ? -8.268 -0.283 9.540 1.00 86.00 99 ASP A N 1
ATOM 765 C CA . ASP A 1 99 ? -7.379 -0.082 10.685 1.00 86.00 99 ASP A CA 1
ATOM 766 C C . ASP A 1 99 ? -6.012 0.469 10.261 1.00 86.00 99 ASP A C 1
ATOM 768 O O . ASP A 1 99 ? -5.517 1.429 10.861 1.00 86.00 99 ASP A O 1
ATOM 772 N N . LEU A 1 100 ? -5.420 -0.067 9.186 1.00 88.81 100 LEU A N 1
ATOM 773 C CA . LEU A 1 100 ? -4.177 0.455 8.604 1.00 88.81 100 LEU A CA 1
ATOM 774 C C . LEU A 1 100 ? -4.316 1.929 8.201 1.00 88.81 100 LEU A C 1
ATOM 776 O O . LEU A 1 100 ? -3.452 2.751 8.530 1.00 88.81 100 LEU A O 1
ATOM 780 N N . TYR A 1 101 ? -5.416 2.275 7.528 1.00 87.50 101 TYR A N 1
ATOM 781 C CA . TYR A 1 101 ? -5.722 3.652 7.144 1.00 87.50 101 TYR A CA 1
ATOM 782 C C . TYR A 1 101 ? -5.869 4.559 8.367 1.00 87.50 101 TYR A C 1
ATOM 784 O O . TYR A 1 101 ? -5.282 5.643 8.417 1.00 87.50 101 TYR A O 1
ATOM 792 N N . THR A 1 102 ? -6.576 4.095 9.396 1.00 86.56 102 THR A N 1
ATOM 793 C CA . THR A 1 102 ? -6.809 4.877 10.612 1.00 86.56 102 THR A CA 1
ATOM 794 C C . THR A 1 102 ? -5.524 5.106 11.406 1.00 86.56 102 THR A C 1
ATOM 796 O O . THR A 1 102 ? -5.281 6.219 11.878 1.00 86.56 102 THR A O 1
ATOM 799 N N . ILE A 1 103 ? -4.658 4.093 11.520 1.00 87.56 103 ILE A N 1
ATOM 800 C CA . ILE A 1 103 ? -3.328 4.237 12.131 1.00 87.56 103 ILE A CA 1
ATOM 801 C C . ILE A 1 103 ? -2.501 5.258 11.356 1.00 87.56 103 ILE A C 1
ATOM 803 O O . ILE A 1 103 ? -1.863 6.115 11.971 1.00 87.56 103 ILE A O 1
ATOM 807 N N . CYS A 1 104 ? -2.522 5.208 10.022 1.00 84.62 104 CYS A N 1
ATOM 808 C CA . CYS A 1 104 ? -1.816 6.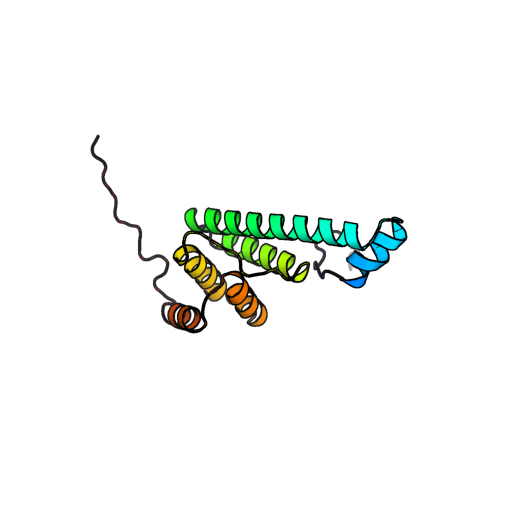187 9.210 1.00 84.62 104 CYS A CA 1
ATOM 809 C C . CYS A 1 104 ? -2.360 7.596 9.474 1.00 84.62 104 CYS A C 1
ATOM 811 O O . CYS A 1 104 ? -1.596 8.461 9.882 1.00 84.62 104 CYS A O 1
ATOM 813 N N . MET A 1 105 ? -3.674 7.811 9.369 1.00 84.06 105 MET A N 1
ATOM 814 C CA . MET A 1 105 ? -4.332 9.102 9.605 1.00 84.06 105 MET A CA 1
ATOM 815 C C . MET A 1 105 ? -4.029 9.692 10.993 1.00 84.06 105 MET A C 1
ATOM 817 O O . MET A 1 105 ? -3.750 10.886 11.108 1.00 84.06 105 MET A O 1
ATOM 821 N N . LYS A 1 106 ? -4.020 8.869 12.051 1.00 83.38 106 LYS A N 1
ATOM 822 C CA . LYS A 1 106 ? -3.689 9.302 13.423 1.00 83.38 106 LYS A CA 1
ATOM 823 C C . LYS A 1 106 ? -2.264 9.839 13.565 1.00 83.38 106 LYS A C 1
ATOM 825 O O . LYS A 1 106 ? -2.018 10.677 14.428 1.00 83.38 106 LYS A O 1
ATOM 830 N N . ASN A 1 107 ? -1.346 9.394 12.712 1.00 80.75 107 ASN A N 1
ATOM 831 C CA . ASN A 1 107 ? 0.053 9.818 12.717 1.00 80.75 107 ASN A CA 1
ATOM 832 C C . ASN A 1 107 ? 0.318 11.090 11.882 1.00 80.75 107 ASN A C 1
ATOM 834 O O . ASN A 1 107 ? 1.474 11.406 11.608 1.00 80.75 107 ASN A O 1
ATOM 838 N N . ASN A 1 108 ? -0.727 11.838 11.498 1.00 75.00 108 ASN A N 1
ATOM 839 C CA . ASN A 1 108 ? -0.660 13.103 10.745 1.00 75.00 108 ASN A CA 1
ATOM 840 C C . ASN A 1 108 ? 0.223 13.073 9.470 1.00 75.00 108 ASN A C 1
ATOM 842 O O . ASN A 1 108 ? 1.137 13.890 9.319 1.00 75.00 108 ASN A O 1
ATOM 846 N N . PRO A 1 109 ? -0.020 12.147 8.530 1.00 78.25 109 PRO A N 1
ATOM 847 C CA . PRO A 1 109 ? 0.657 12.112 7.239 1.00 78.25 109 PRO A CA 1
ATOM 848 C C . PRO A 1 109 ? 0.239 13.293 6.349 1.00 78.25 109 PRO A C 1
ATOM 850 O O . PRO A 1 109 ? -0.783 13.943 6.564 1.00 78.25 109 PRO A O 1
ATOM 853 N N . ALA A 1 110 ? 1.030 13.555 5.304 1.00 79.81 110 ALA A N 1
ATOM 854 C CA . ALA A 1 110 ? 0.679 14.541 4.283 1.00 79.81 110 ALA A CA 1
ATOM 855 C C . ALA A 1 110 ? -0.634 14.150 3.565 1.00 79.81 110 ALA A C 1
ATOM 857 O O . ALA A 1 110 ? -0.828 12.963 3.283 1.00 79.81 110 ALA A O 1
ATOM 858 N N . PRO A 1 111 ? -1.506 15.112 3.207 1.00 76.56 111 PRO A N 1
ATOM 859 C CA . PRO A 1 111 ? -2.822 14.825 2.627 1.00 76.56 111 PRO A CA 1
ATOM 860 C C . PRO A 1 111 ? -2.730 14.047 1.307 1.00 76.56 111 PRO A C 1
ATOM 862 O O . PRO A 1 111 ? -3.500 13.122 1.080 1.00 76.56 111 PRO A O 1
ATOM 865 N N . GLU A 1 112 ? -1.719 14.331 0.483 1.00 80.69 112 GLU A N 1
ATOM 866 C CA . GLU A 1 112 ? -1.446 13.594 -0.759 1.00 80.69 112 GLU A CA 1
ATOM 867 C C . GLU A 1 112 ? -1.176 12.101 -0.512 1.00 80.69 112 GLU A C 1
ATOM 869 O O . GLU A 1 112 ? -1.630 11.241 -1.267 1.00 80.69 112 GLU A O 1
ATOM 874 N N . LYS A 1 113 ? -0.460 11.780 0.576 1.00 81.81 113 LYS A N 1
ATOM 875 C CA . LYS A 1 113 ? -0.160 10.396 0.960 1.00 81.81 113 LYS A CA 1
ATOM 876 C C . LYS A 1 113 ? -1.411 9.671 1.438 1.00 81.81 113 LYS A C 1
ATOM 878 O O . LYS A 1 113 ? -1.558 8.492 1.137 1.00 81.81 113 LYS A O 1
ATOM 883 N N . LEU A 1 114 ? -2.301 10.364 2.150 1.00 81.44 114 LEU A N 1
ATOM 884 C CA . LEU A 1 114 ? -3.570 9.786 2.595 1.00 81.44 114 LEU A CA 1
ATOM 885 C C . LEU A 1 114 ? -4.493 9.476 1.430 1.00 81.44 114 LEU A C 1
ATOM 887 O O . LEU A 1 114 ? -4.968 8.349 1.354 1.00 81.44 114 LEU A O 1
ATOM 891 N N . CYS A 1 115 ? -4.689 10.416 0.504 1.00 82.88 115 CYS A N 1
ATOM 892 C CA . CYS A 1 115 ? -5.525 10.175 -0.672 1.00 82.88 115 CYS A CA 1
ATOM 893 C C . CYS A 1 115 ? -4.995 8.994 -1.493 1.00 82.88 115 CYS A C 1
ATOM 895 O O . CYS A 1 115 ? -5.759 8.137 -1.937 1.00 82.88 115 CYS A O 1
ATOM 897 N N . ARG A 1 116 ? -3.668 8.909 -1.664 1.00 84.69 116 ARG A N 1
ATOM 898 C CA . ARG A 1 116 ? -3.067 7.797 -2.403 1.00 84.69 116 ARG A CA 1
ATOM 899 C C . ARG A 1 116 ? -3.197 6.466 -1.664 1.00 84.69 116 ARG A C 1
ATOM 901 O O . ARG A 1 116 ? -3.521 5.461 -2.288 1.00 84.69 116 ARG A O 1
ATOM 908 N N . LEU A 1 117 ? -2.988 6.460 -0.348 1.00 85.50 117 LEU A N 1
ATOM 909 C CA . LEU A 1 117 ? -3.169 5.271 0.482 1.00 85.50 117 LEU A CA 1
ATOM 910 C C . LEU A 1 117 ? -4.626 4.795 0.472 1.00 85.50 117 LEU A C 1
ATOM 912 O O . LEU A 1 117 ? -4.871 3.602 0.341 1.00 85.50 117 LEU A O 1
ATOM 916 N N . GLN A 1 118 ? -5.585 5.717 0.556 1.00 85.31 118 GLN A N 1
ATOM 917 C CA . GLN A 1 118 ? -7.013 5.420 0.480 1.00 85.31 118 GLN A CA 1
ATOM 918 C C . GLN A 1 118 ? -7.364 4.707 -0.834 1.00 85.31 118 GLN A C 1
ATOM 920 O O . GLN A 1 118 ? -8.031 3.673 -0.810 1.00 85.31 118 GLN A O 1
ATOM 925 N N . TYR A 1 119 ? -6.858 5.215 -1.964 1.00 85.75 119 TYR A N 1
ATOM 926 C CA . TYR A 1 119 ? -7.030 4.585 -3.275 1.00 85.75 119 TYR A CA 1
ATOM 927 C C . TYR A 1 119 ? -6.420 3.177 -3.325 1.00 85.75 119 TYR A C 1
ATOM 929 O O . TYR A 1 119 ? -7.068 2.237 -3.781 1.00 85.75 119 TYR A O 1
ATOM 937 N N . LEU A 1 120 ? -5.194 3.011 -2.819 1.00 84.50 120 LEU A N 1
ATOM 938 C CA . LEU A 1 120 ? -4.494 1.722 -2.827 1.00 84.50 120 LEU A CA 1
ATOM 939 C C . LEU A 1 120 ? -5.158 0.664 -1.951 1.00 84.50 120 LEU A C 1
ATOM 941 O O . LEU A 1 120 ? -5.145 -0.508 -2.309 1.00 84.50 120 LEU A O 1
ATOM 945 N N . LEU A 1 121 ? -5.727 1.067 -0.818 1.00 85.19 121 LEU A N 1
ATOM 946 C CA . LEU A 1 121 ? -6.471 0.176 0.069 1.00 85.19 121 LEU A CA 1
ATOM 947 C C . LEU A 1 121 ? -7.921 -0.042 -0.401 1.00 85.19 121 LEU A C 1
ATOM 949 O O . LEU A 1 121 ? -8.654 -0.794 0.232 1.00 85.19 121 LEU A O 1
ATOM 953 N N . GLY A 1 122 ? -8.361 0.622 -1.477 1.00 83.38 122 GLY A N 1
ATOM 954 C CA . GLY A 1 122 ? -9.727 0.500 -1.992 1.00 83.38 122 GLY A CA 1
ATOM 955 C C . GLY A 1 122 ? -10.800 1.044 -1.041 1.00 83.38 122 GLY A C 1
ATOM 956 O O . GLY A 1 122 ? -11.938 0.576 -1.063 1.00 83.38 122 GLY A O 1
ATOM 957 N N . ILE A 1 123 ? -10.456 2.013 -0.188 1.00 83.94 123 ILE A N 1
ATOM 958 C CA . ILE A 1 123 ? -11.371 2.561 0.820 1.00 83.94 123 ILE A CA 1
ATOM 959 C C . ILE A 1 123 ? -12.255 3.635 0.180 1.00 83.94 123 ILE A C 1
ATOM 961 O O . ILE A 1 123 ? -11.768 4.631 -0.356 1.00 83.94 123 ILE A O 1
ATOM 965 N N . SER A 1 124 ? -13.574 3.460 0.270 1.00 80.94 124 SER A N 1
ATOM 966 C CA . SER 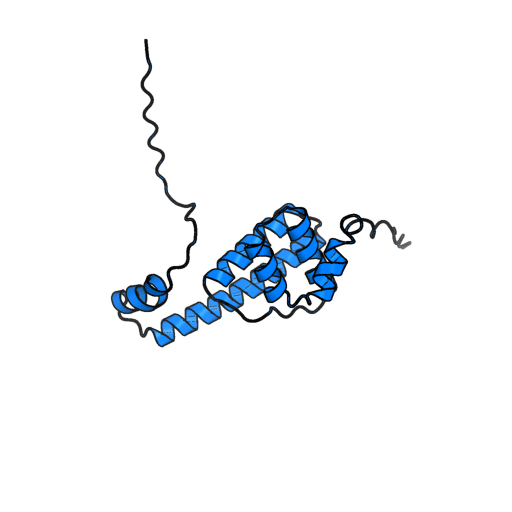A 1 124 ? -14.530 4.450 -0.236 1.00 80.94 124 SER A CA 1
ATOM 967 C C . SER A 1 124 ? -14.486 5.755 0.571 1.00 80.94 124 SER A C 1
ATOM 969 O O . SER A 1 124 ? -14.238 5.732 1.779 1.00 80.94 124 SER A O 1
ATOM 971 N N . ASP A 1 125 ? -14.792 6.890 -0.063 1.00 78.56 125 ASP A N 1
ATOM 972 C CA . ASP A 1 125 ? -14.813 8.205 0.604 1.00 78.56 125 ASP A CA 1
ATOM 973 C C . ASP A 1 125 ? -15.772 8.239 1.804 1.00 78.56 125 ASP A C 1
ATOM 975 O O . ASP A 1 125 ? -15.496 8.879 2.821 1.00 78.56 125 ASP A O 1
ATOM 979 N N . SER A 1 126 ? -16.876 7.487 1.731 1.00 77.62 126 SER A N 1
ATOM 980 C CA . SER A 1 126 ? -17.826 7.340 2.838 1.00 77.62 126 SER A CA 1
ATOM 981 C C . SER A 1 126 ? -17.199 6.625 4.037 1.00 77.62 126 SER A C 1
ATOM 983 O O . SER A 1 126 ? -17.416 7.040 5.174 1.00 77.62 126 SER A O 1
ATOM 985 N N . THR A 1 127 ? -16.416 5.570 3.800 1.00 78.06 127 THR A N 1
ATOM 986 C CA . THR A 1 127 ? -15.721 4.819 4.854 1.00 78.06 127 THR A CA 1
ATOM 987 C C . THR A 1 127 ? -14.579 5.642 5.446 1.00 78.06 127 THR A C 1
ATOM 989 O O . THR A 1 127 ? -14.448 5.713 6.663 1.00 78.06 127 THR A O 1
ATOM 992 N N . ALA A 1 128 ? -13.790 6.323 4.610 1.00 78.06 128 ALA A N 1
ATOM 993 C CA . ALA A 1 128 ? -12.708 7.197 5.062 1.00 78.06 128 ALA A CA 1
ATOM 994 C C . ALA A 1 128 ? -13.223 8.338 5.957 1.00 78.06 128 ALA A C 1
ATOM 996 O O . ALA A 1 128 ? -12.608 8.647 6.978 1.00 78.06 128 ALA A O 1
ATOM 997 N N . THR A 1 129 ? -14.376 8.919 5.605 1.00 79.00 129 THR A N 1
ATOM 998 C CA . THR A 1 129 ? -15.035 9.965 6.403 1.00 79.00 129 THR A CA 1
ATOM 999 C C . THR A 1 129 ? -15.495 9.426 7.758 1.00 79.00 129 THR A C 1
ATOM 1001 O O . THR A 1 129 ? -15.157 10.008 8.786 1.00 79.00 129 THR A O 1
ATOM 1004 N N . ALA A 1 130 ? -16.171 8.271 7.777 1.00 78.69 130 ALA A N 1
ATOM 1005 C CA . ALA A 1 130 ? -16.629 7.633 9.014 1.00 78.69 130 ALA A CA 1
ATOM 1006 C C . ALA A 1 130 ? -15.464 7.277 9.961 1.00 78.69 130 ALA A C 1
ATOM 1008 O O . ALA A 1 130 ? -15.548 7.500 11.168 1.00 78.69 130 ALA A O 1
ATOM 1009 N N . LEU A 1 131 ? -14.343 6.790 9.415 1.00 77.31 131 LEU A N 1
ATOM 1010 C CA . LEU A 1 131 ? -13.127 6.493 10.185 1.00 77.31 131 LEU A CA 1
ATOM 1011 C C . LEU A 1 131 ? -12.472 7.760 10.762 1.00 77.31 131 LEU A C 1
ATOM 1013 O O . LEU A 1 131 ? -11.897 7.721 11.854 1.00 77.31 131 LEU A O 1
ATOM 1017 N N . GLY A 1 132 ? -12.586 8.885 10.047 1.00 66.06 132 GLY A N 1
ATOM 1018 C CA . GLY A 1 132 ? -12.194 10.221 10.504 1.00 66.06 132 GLY A CA 1
ATOM 1019 C C . GLY A 1 132 ? -12.940 10.673 11.759 1.00 66.06 132 GLY A C 1
ATOM 1020 O O . GLY A 1 132 ? -12.342 11.284 12.648 1.00 66.06 132 GLY A O 1
ATOM 1021 N N . GLU A 1 133 ? -14.224 10.333 11.850 1.00 65.50 133 GLU A N 1
ATOM 1022 C CA . GLU A 1 133 ? -15.097 10.680 12.975 1.00 65.50 133 GLU A CA 1
ATOM 1023 C C . GLU A 1 133 ? -14.852 9.776 14.198 1.00 65.50 133 GLU A C 1
ATOM 1025 O O . GLU A 1 133 ? -14.896 10.244 15.336 1.00 65.50 133 GLU A O 1
ATOM 1030 N N . THR A 1 134 ? -14.478 8.507 13.997 1.00 59.66 134 THR A N 1
ATOM 1031 C CA . THR A 1 134 ? -14.170 7.532 15.066 1.00 59.66 134 THR A CA 1
ATOM 1032 C C . THR A 1 134 ? -12.716 7.588 15.562 1.00 59.66 134 THR A C 1
ATOM 1034 O O . THR A 1 134 ? -12.089 6.561 15.841 1.00 59.66 134 THR A O 1
ATOM 1037 N N . LYS A 1 135 ? -12.138 8.789 15.688 1.00 54.03 135 LYS A N 1
ATOM 1038 C CA . LYS A 1 135 ? -10.712 9.001 16.012 1.00 54.03 135 LYS A CA 1
ATOM 1039 C C . LYS A 1 135 ? -10.255 8.373 17.346 1.00 54.03 135 LYS A C 1
ATOM 1041 O O . LYS A 1 135 ? -9.056 8.150 17.515 1.00 54.03 135 LYS A O 1
ATOM 1046 N N . ASP A 1 136 ? -11.161 7.974 18.240 1.00 51.62 136 ASP A N 1
ATOM 1047 C CA . ASP A 1 136 ? -10.820 7.492 19.589 1.00 51.62 136 ASP A CA 1
ATOM 1048 C C . ASP A 1 136 ? -10.918 5.971 19.847 1.00 51.62 136 ASP A C 1
ATOM 1050 O O . ASP A 1 136 ? -10.340 5.504 20.823 1.00 51.62 136 ASP A O 1
ATOM 1054 N N . SER A 1 137 ? -11.557 5.147 19.004 1.00 51.97 137 SER A N 1
ATOM 1055 C CA . SER A 1 137 ? -11.966 3.786 19.439 1.00 51.97 137 SER A CA 1
ATOM 1056 C C . SER A 1 137 ? -11.118 2.593 18.967 1.00 51.97 137 SER A C 1
ATOM 1058 O O . SER A 1 137 ? -11.339 1.480 19.439 1.00 51.97 137 SER A O 1
ATOM 1060 N N . VAL A 1 138 ? -10.133 2.780 18.080 1.00 53.47 138 VAL A N 1
ATOM 1061 C CA . VAL A 1 138 ? -9.461 1.662 17.360 1.00 53.47 138 VAL A CA 1
ATOM 1062 C C . VAL A 1 138 ? -8.675 0.677 18.254 1.00 53.47 138 VAL A C 1
ATOM 1064 O O . VAL A 1 138 ? -8.268 -0.379 17.794 1.00 53.47 138 VAL A O 1
ATOM 1067 N N . PHE A 1 139 ? -8.500 0.949 19.553 1.00 49.62 139 PHE A N 1
ATOM 1068 C CA . PHE A 1 139 ? -7.882 -0.011 20.488 1.00 49.62 139 PHE A CA 1
ATOM 1069 C C . PHE A 1 139 ? -8.777 -0.435 21.660 1.00 49.62 139 PHE A C 1
ATOM 1071 O O . PHE A 1 139 ? -8.298 -1.097 22.578 1.00 49.62 139 PHE A O 1
ATOM 1078 N N . SER A 1 140 ? -10.074 -0.119 21.633 1.00 43.78 140 SER A N 1
ATOM 1079 C CA . SER A 1 140 ? -10.991 -0.467 22.729 1.00 43.78 140 SER A CA 1
ATOM 1080 C C . SER A 1 140 ? -11.530 -1.902 22.675 1.00 43.78 140 SER A C 1
ATOM 1082 O O . SER A 1 140 ? -12.334 -2.266 23.527 1.00 43.78 140 SER A O 1
ATOM 1084 N N . VAL A 1 141 ? -11.116 -2.732 21.712 1.00 44.06 141 VAL A N 1
ATOM 1085 C CA . VAL A 1 141 ? -11.582 -4.124 21.602 1.00 44.06 141 VAL A CA 1
ATOM 1086 C C . VAL A 1 141 ? -10.385 -5.056 21.446 1.00 44.06 141 VAL A C 1
ATOM 1088 O O . VAL A 1 141 ? -9.872 -5.256 20.358 1.00 44.06 141 VAL A O 1
ATOM 1091 N N . VAL A 1 142 ? -9.870 -5.531 22.579 1.00 38.12 142 VAL A N 1
ATOM 1092 C CA . VAL A 1 142 ? -9.551 -6.937 22.901 1.00 38.12 142 VAL A CA 1
ATOM 1093 C C . VAL A 1 142 ? -8.944 -6.898 24.305 1.00 38.12 142 VAL A C 1
ATOM 1095 O O . VAL A 1 142 ? -7.730 -6.790 24.501 1.00 38.12 142 VAL A O 1
ATOM 1098 N N . ALA A 1 143 ? -9.857 -6.919 25.269 1.00 38.47 143 ALA A N 1
ATOM 1099 C CA . ALA A 1 143 ? -9.669 -7.432 26.615 1.00 38.47 143 ALA A CA 1
ATOM 1100 C C . ALA A 1 143 ? -10.926 -8.247 26.959 1.00 38.47 143 ALA A C 1
ATOM 1102 O O . ALA A 1 143 ? -11.603 -7.979 27.942 1.00 38.47 143 ALA A O 1
ATOM 1103 N N . GLU A 1 144 ? -11.276 -9.206 26.103 1.00 37.00 144 GLU A N 1
ATOM 1104 C CA . GLU A 1 144 ? -12.060 -10.351 26.555 1.00 37.00 144 GLU A CA 1
ATOM 1105 C C . GLU A 1 144 ? -11.090 -11.525 26.623 1.00 37.00 144 GLU A C 1
ATOM 1107 O O . GLU A 1 144 ? -10.650 -12.080 25.618 1.00 37.00 144 GLU A O 1
ATOM 1112 N N . GLU A 1 145 ? -10.650 -11.794 27.849 1.00 40.09 145 GLU A N 1
ATOM 1113 C CA . GLU A 1 145 ? -9.944 -13.008 28.218 1.00 40.09 145 GLU A CA 1
ATOM 1114 C C . GLU A 1 145 ? -10.867 -14.202 27.943 1.00 40.09 145 GLU A C 1
ATOM 1116 O O . GLU A 1 145 ? -11.733 -14.531 28.754 1.00 40.09 145 GLU A O 1
ATOM 1121 N N . GLU A 1 146 ? -10.680 -14.899 26.823 1.00 45.06 146 GLU A N 1
ATOM 1122 C CA . GLU A 1 146 ? -11.179 -16.267 26.719 1.00 45.06 146 GLU A CA 1
ATOM 1123 C C . GLU A 1 146 ? -10.311 -17.162 27.608 1.00 45.06 146 GLU A C 1
ATOM 1125 O O . GLU A 1 146 ? -9.251 -17.670 27.235 1.00 45.06 146 GLU A O 1
ATOM 1130 N N . LYS A 1 147 ? -10.772 -17.320 28.849 1.00 39.69 147 LYS A N 1
ATOM 1131 C CA . LYS A 1 147 ? -10.303 -18.319 29.803 1.00 39.69 147 LYS A CA 1
ATOM 1132 C C . LYS A 1 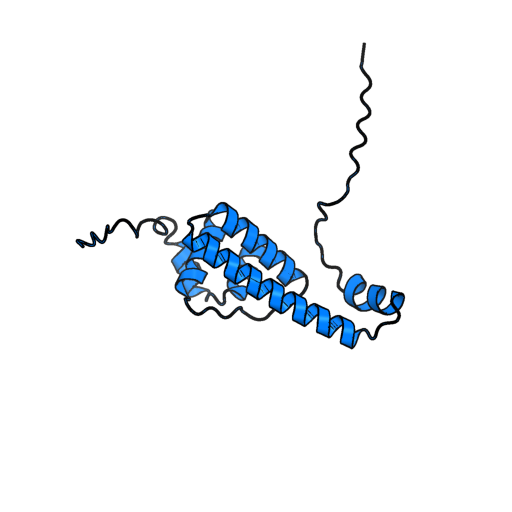147 ? -10.616 -19.716 29.257 1.00 39.69 147 LYS A C 1
ATOM 1134 O O . LYS A 1 147 ? -11.654 -20.293 29.572 1.00 39.69 147 LYS A O 1
ATOM 1139 N N . PHE A 1 148 ? -9.705 -20.283 28.472 1.00 43.66 148 PHE A N 1
ATOM 1140 C CA . PHE A 1 148 ? -9.714 -21.717 28.195 1.00 43.66 148 PHE A CA 1
ATOM 1141 C C . PHE A 1 148 ? -9.336 -22.472 29.476 1.00 43.66 148 PHE A C 1
ATOM 1143 O O . PHE A 1 148 ? -8.197 -22.419 29.939 1.00 43.66 148 PHE A O 1
ATOM 1150 N N . VAL A 1 149 ? -10.317 -23.152 30.071 1.00 41.47 149 VAL A N 1
ATOM 1151 C CA . VAL A 1 149 ? -10.082 -24.206 31.065 1.00 41.47 149 VAL A CA 1
ATOM 1152 C C . VAL A 1 149 ? -9.754 -25.477 30.284 1.00 41.47 149 VAL A C 1
ATOM 1154 O O . VAL A 1 149 ? -10.583 -25.933 29.497 1.00 41.47 149 VAL A O 1
ATOM 1157 N N . PHE A 1 150 ? -8.543 -25.997 30.479 1.00 44.38 150 PHE A N 1
ATOM 1158 C CA . PHE A 1 150 ? -8.118 -27.323 30.027 1.00 44.38 150 PHE A CA 1
ATOM 1159 C C . PHE A 1 150 ? -8.275 -28.333 31.165 1.00 44.38 150 PHE A C 1
ATOM 1161 O O . PHE A 1 150 ? -8.039 -27.931 32.330 1.00 44.38 150 PHE A O 1
#

Radius of gyration: 20.77 Å; chains: 1; bounding box: 59×57×56 Å

Sequence (150 aa):
MSCRSKLACHPSMRKTGEFDEEEVYEKIPIDLNINAEKAKGVVHELARSRLSNSLIQAVALLRQRNQQGVVSTLNDLLACDKAVPSEPLTWEVPEELADLYTICMKNNPAPEKLCRLQYLLGISDSTATALGETKDSVFSVVAEEEKFVF

Secondary structure (DSSP, 8-state):
------------S-------HHIIIIIHHHHTT--HHHHHHHHHHHHHHHHHHHHHHHHHHHHTT-HHHHHHHHHHHHHHHHHS--PPPP-S-HHHHHHHHHHHHHT---HHHHHHHHHHTT--HHHHHHHHH-TT-TTSS---------

pLDDT: mean 71.39, std 17.94, range [26.88, 91.56]

Organism: Salix purpurea (NCBI:txid77065)

InterPro domains:
  IPR031610 Protein TIC110, chloroplastic [PTHR34935] (16-150)

Foldseek 3Di:
DDDDDDDPPDDDPPDPLQQDPCCQQPVVCVVVVHDSVVSVVVLQVVLVVLLLVLVVQLLVCVVVVNLVSNLVSLVVNLSSCSNPVDAADDDPDLVSLLLSLLSNVLVPDDPVSSVSSCRNPVPDPVSSVVSVVPNDCSPVDDPPPPPDDD